Protein AF-A0A527ZC30-F1 (afdb_monomer_lite)

pLDDT: mean 89.37, std 6.37, range [69.25, 94.81]

Secondary structure (DSSP, 8-state):
-EEEES--SHHHHHHHHHHHHSS----EEEE-GGGHHHHHHHHT-

Foldseek 3Di:
DEAEDADLDPVVLVVLVVCCPDPCVVHHYHYHCPPVVSRVVSNVD

Radius of gyration: 9.73 Å; chains: 1; bounding box: 18×23×22 Å

Structure (mmCIF, N/CA/C/O backbone):
data_AF-A0A527ZC30-F1
#
_entry.id   AF-A0A527ZC30-F1
#
loop_
_atom_site.group_PDB
_atom_site.id
_atom_site.type_symbol
_atom_site.label_atom_id
_atom_site.label_alt_id
_atom_site.label_comp_id
_atom_site.label_asym_id
_atom_site.label_entity_id
_atom_site.label_seq_id
_atom_site.pdbx_PDB_ins_code
_atom_site.Cartn_x
_atom_site.Cartn_y
_atom_site.Cartn_z
_atom_site.occupancy
_atom_site.B_iso_or_equiv
_atom_site.auth_seq_id
_atom_site.auth_comp_id
_atom_site.auth_asym_id
_atom_site.auth_atom_id
_atom_site.pdbx_PDB_model_num
ATOM 1 N N . MET A 1 1 ? 3.499 -14.090 3.185 1.00 72.50 1 MET A N 1
ATOM 2 C CA . MET A 1 1 ? 3.416 -13.261 4.417 1.00 72.50 1 MET A CA 1
ATOM 3 C C . MET A 1 1 ? 2.549 -12.033 4.142 1.00 72.50 1 MET A C 1
ATOM 5 O O . MET A 1 1 ? 2.348 -11.727 2.973 1.00 72.50 1 MET A O 1
ATOM 9 N N . LYS A 1 2 ? 2.011 -11.366 5.176 1.00 87.12 2 LYS A N 1
ATOM 10 C CA . LYS A 1 2 ? 1.209 -10.134 5.031 1.00 87.12 2 LYS A CA 1
ATOM 11 C C . LYS A 1 2 ? 1.915 -8.961 5.712 1.00 87.12 2 LYS A C 1
ATOM 13 O O . LYS A 1 2 ? 2.353 -9.117 6.849 1.00 87.12 2 LYS A O 1
ATOM 18 N N . LEU A 1 3 ? 2.011 -7.821 5.032 1.00 91.12 3 LEU A N 1
ATOM 19 C CA . LEU A 1 3 ? 2.642 -6.605 5.548 1.00 91.12 3 LEU A CA 1
ATOM 20 C C . LEU A 1 3 ? 1.559 -5.614 5.996 1.00 91.12 3 LEU A C 1
ATOM 22 O O . LEU A 1 3 ? 0.757 -5.164 5.182 1.00 91.12 3 LEU A O 1
ATOM 26 N N . GLY A 1 4 ? 1.502 -5.318 7.294 1.00 93.12 4 GLY A N 1
ATOM 27 C CA . GLY A 1 4 ? 0.473 -4.458 7.882 1.00 93.12 4 GLY A CA 1
ATOM 28 C C . GLY A 1 4 ? 0.956 -3.028 8.123 1.00 93.12 4 GLY A C 1
ATOM 29 O O . GLY A 1 4 ? 2.000 -2.840 8.743 1.00 93.12 4 GLY A O 1
ATOM 30 N N . PHE A 1 5 ? 0.173 -2.027 7.714 1.00 94.19 5 PHE A N 1
ATOM 31 C CA . PHE A 1 5 ? 0.431 -0.612 7.997 1.00 94.19 5 PHE A CA 1
ATOM 32 C C . PHE A 1 5 ? -0.714 0.016 8.792 1.00 94.19 5 PHE A C 1
ATOM 34 O O . PHE A 1 5 ? -1.881 -0.067 8.412 1.00 94.19 5 PHE A O 1
ATOM 41 N N . ILE A 1 6 ? -0.375 0.694 9.891 1.00 92.69 6 ILE A N 1
ATOM 42 C CA . ILE A 1 6 ? -1.359 1.370 10.753 1.00 92.69 6 ILE A CA 1
ATOM 43 C C . ILE A 1 6 ? -1.634 2.814 10.297 1.00 92.69 6 ILE A C 1
ATOM 45 O O . ILE A 1 6 ? -2.722 3.340 10.531 1.00 92.69 6 ILE A O 1
ATOM 49 N N . GLY A 1 7 ? -0.670 3.450 9.630 1.00 91.38 7 GLY A N 1
ATOM 50 C CA . GLY A 1 7 ? -0.815 4.786 9.050 1.00 91.38 7 GLY A CA 1
ATOM 51 C C . GLY A 1 7 ? -0.867 4.730 7.529 1.00 91.38 7 GLY A C 1
ATOM 52 O O . GLY A 1 7 ? -0.161 3.927 6.934 1.00 91.38 7 GLY A O 1
ATOM 53 N N . THR A 1 8 ? -1.650 5.608 6.909 1.00 94.44 8 THR A N 1
ATOM 54 C CA . THR A 1 8 ? -1.796 5.756 5.446 1.00 94.44 8 THR A CA 1
ATOM 55 C C . THR A 1 8 ? -1.315 7.133 4.972 1.00 94.44 8 THR A C 1
ATOM 57 O O . THR A 1 8 ? -1.867 7.721 4.050 1.00 94.44 8 THR A O 1
ATOM 60 N N . GLY A 1 9 ? -0.332 7.708 5.671 1.00 92.06 9 GLY A N 1
ATOM 61 C CA . GLY A 1 9 ? 0.278 8.981 5.282 1.00 92.06 9 GLY A CA 1
ATOM 62 C C . GLY A 1 9 ? 1.188 8.832 4.060 1.00 92.06 9 GLY A C 1
ATOM 63 O O . GLY A 1 9 ? 1.399 7.726 3.567 1.00 92.06 9 GLY A O 1
ATOM 64 N N . ALA A 1 10 ? 1.789 9.942 3.622 1.00 94.25 10 ALA A N 1
ATOM 65 C CA . ALA A 1 10 ? 2.601 10.007 2.401 1.00 94.25 10 ALA A CA 1
ATOM 66 C C . ALA A 1 10 ? 3.669 8.901 2.293 1.00 94.25 10 ALA A C 1
ATOM 68 O O . ALA A 1 10 ? 3.836 8.309 1.230 1.00 94.25 10 ALA A O 1
ATOM 69 N N . LEU A 1 11 ? 4.347 8.580 3.403 1.00 94.38 11 LEU A N 1
ATOM 70 C CA . LEU A 1 11 ? 5.357 7.522 3.436 1.00 94.38 11 LEU A CA 1
ATOM 71 C C . LEU A 1 11 ? 4.759 6.137 3.154 1.00 94.38 11 LEU A C 1
ATOM 73 O O . LEU A 1 11 ? 5.268 5.417 2.300 1.00 94.38 11 LEU A O 1
ATOM 77 N N . THR A 1 12 ? 3.669 5.768 3.834 1.00 94.75 12 THR A N 1
ATOM 78 C CA . THR A 1 12 ? 3.008 4.480 3.585 1.00 94.75 12 THR A CA 1
ATOM 79 C C . THR A 1 12 ? 2.494 4.408 2.158 1.00 94.75 12 THR A C 1
ATOM 81 O O . THR A 1 12 ? 2.703 3.393 1.504 1.00 94.75 12 THR A O 1
ATOM 84 N N . SER A 1 13 ? 1.869 5.475 1.655 1.00 93.44 13 SER A N 1
ATOM 85 C CA . SER A 1 13 ? 1.370 5.510 0.280 1.00 93.44 13 SER A CA 1
ATOM 86 C C . SER A 1 13 ? 2.488 5.245 -0.726 1.00 93.44 13 SER A C 1
ATOM 88 O O . SER A 1 13 ? 2.337 4.380 -1.580 1.00 93.44 13 SER A O 1
ATOM 90 N N . ALA A 1 14 ? 3.642 5.906 -0.582 1.00 94.81 14 ALA A N 1
ATOM 91 C CA . ALA A 1 14 ? 4.786 5.692 -1.467 1.00 94.81 14 ALA A CA 1
ATOM 92 C C . ALA A 1 14 ? 5.308 4.245 -1.415 1.00 94.81 14 ALA A C 1
ATOM 94 O O . ALA A 1 14 ? 5.593 3.654 -2.457 1.00 94.81 14 ALA A O 1
ATOM 95 N N . ILE A 1 15 ? 5.391 3.656 -0.217 1.00 93.00 15 ILE A N 1
ATOM 96 C CA . ILE A 1 15 ? 5.824 2.263 -0.037 1.00 93.00 15 ILE A CA 1
ATOM 97 C C . ILE A 1 15 ? 4.833 1.298 -0.693 1.00 93.00 15 ILE A C 1
ATOM 99 O O . ILE A 1 15 ? 5.248 0.429 -1.453 1.00 93.00 15 ILE A O 1
ATOM 103 N N . VAL A 1 16 ? 3.533 1.444 -0.424 1.00 92.75 16 VAL A N 1
ATOM 104 C CA . VAL A 1 16 ? 2.490 0.556 -0.963 1.00 92.75 16 VAL A CA 1
ATOM 105 C C . VAL A 1 16 ? 2.441 0.647 -2.483 1.00 92.75 16 VAL A C 1
ATOM 107 O O . VAL A 1 16 ? 2.475 -0.387 -3.145 1.00 92.75 16 VAL A O 1
ATOM 110 N N . THR A 1 17 ? 2.467 1.857 -3.041 1.00 93.00 17 THR A N 1
ATOM 111 C CA . THR A 1 17 ? 2.529 2.060 -4.493 1.00 93.00 17 THR A CA 1
ATOM 112 C C . THR A 1 17 ? 3.780 1.424 -5.099 1.00 93.00 17 THR A C 1
ATOM 114 O O . THR A 1 17 ? 3.689 0.747 -6.120 1.00 93.00 17 THR A O 1
ATOM 117 N N . GLY A 1 18 ? 4.948 1.583 -4.468 1.00 91.75 18 GLY A N 1
ATOM 118 C CA . GLY A 1 18 ? 6.188 0.955 -4.931 1.00 91.75 18 GLY A CA 1
ATOM 119 C C . GLY A 1 18 ? 6.129 -0.575 -4.898 1.00 91.75 18 GLY A C 1
ATOM 120 O O . GLY A 1 18 ? 6.506 -1.224 -5.871 1.00 91.75 18 GLY A O 1
ATOM 121 N N . LEU A 1 19 ? 5.598 -1.151 -3.815 1.00 90.75 19 LEU A N 1
ATOM 122 C CA . LEU A 1 19 ? 5.414 -2.599 -3.673 1.00 90.75 19 LEU A CA 1
ATOM 123 C C . LEU A 1 19 ? 4.448 -3.163 -4.720 1.00 90.75 19 LEU A C 1
ATOM 125 O O . LEU A 1 19 ? 4.691 -4.248 -5.238 1.00 90.75 19 LEU A O 1
ATOM 129 N N . LYS A 1 20 ? 3.376 -2.432 -5.044 1.00 89.00 20 LYS A N 1
ATOM 130 C CA . LYS A 1 20 ? 2.398 -2.833 -6.066 1.00 89.00 20 LYS A CA 1
ATOM 131 C C . LYS A 1 20 ? 2.894 -2.665 -7.500 1.00 89.00 20 LYS A C 1
ATOM 133 O O . LYS A 1 20 ? 2.469 -3.410 -8.375 1.00 89.00 20 LYS A O 1
ATOM 138 N N . SER A 1 21 ? 3.817 -1.735 -7.731 1.00 88.25 21 SER A N 1
ATOM 139 C CA . SER A 1 21 ? 4.441 -1.500 -9.039 1.00 88.25 21 SER A CA 1
ATOM 140 C C . SER A 1 21 ? 5.549 -2.513 -9.380 1.00 88.25 21 SER A C 1
ATOM 142 O O . SER A 1 21 ? 5.943 -2.650 -10.538 1.00 88.25 21 SER A O 1
ATOM 144 N N . ALA A 1 22 ? 6.071 -3.243 -8.389 1.00 82.75 22 ALA A N 1
ATOM 145 C CA . ALA A 1 22 ? 7.085 -4.265 -8.621 1.00 82.75 22 ALA A CA 1
ATOM 146 C C . ALA A 1 22 ? 6.517 -5.446 -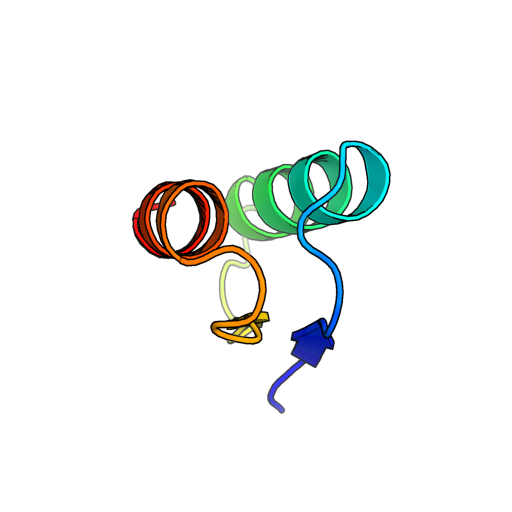9.432 1.00 82.75 22 ALA A C 1
ATOM 148 O O . ALA A 1 22 ? 5.399 -5.899 -9.196 1.00 82.75 22 ALA A O 1
ATOM 149 N N . ALA A 1 23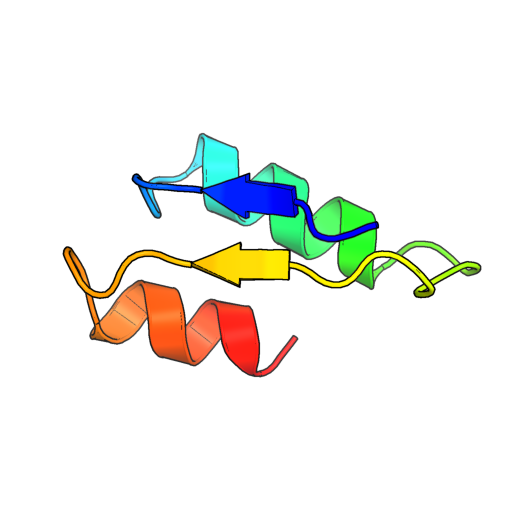 ? 7.321 -5.989 -10.357 1.00 69.25 23 ALA A N 1
ATOM 150 C CA . ALA A 1 23 ? 6.934 -7.127 -11.202 1.00 69.25 23 ALA A CA 1
ATOM 151 C C . ALA A 1 23 ? 6.528 -8.373 -10.390 1.00 69.25 23 ALA A C 1
ATOM 153 O O . ALA A 1 23 ? 5.738 -9.192 -10.853 1.00 69.25 23 ALA A O 1
ATOM 154 N N . ASP A 1 24 ? 7.041 -8.488 -9.164 1.00 70.81 24 ASP A N 1
ATOM 155 C CA . ASP A 1 24 ? 6.646 -9.499 -8.193 1.00 70.81 24 ASP A CA 1
ATOM 156 C C . ASP A 1 24 ? 5.672 -8.888 -7.167 1.00 70.81 24 ASP A C 1
ATOM 158 O O . ASP A 1 24 ? 6.042 -8.474 -6.068 1.00 70.81 24 ASP A O 1
ATOM 162 N N . ASN A 1 25 ? 4.394 -8.801 -7.548 1.00 73.94 25 ASN A N 1
ATOM 163 C CA . ASN A 1 25 ? 3.295 -8.292 -6.713 1.00 73.94 25 ASN A CA 1
ATOM 164 C C . ASN A 1 25 ? 2.789 -9.349 -5.700 1.00 73.94 25 ASN A C 1
ATOM 166 O O . ASN A 1 25 ? 1.606 -9.397 -5.354 1.00 73.94 25 ASN A O 1
ATOM 170 N N . SER A 1 26 ? 3.653 -10.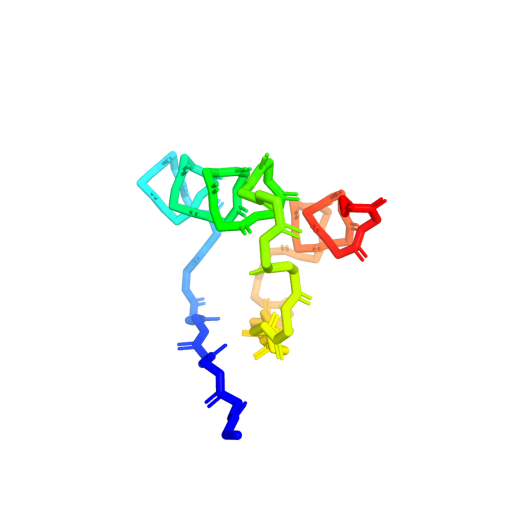252 -5.229 1.00 80.50 26 SER A N 1
ATOM 171 C CA . SER A 1 26 ? 3.242 -11.318 -4.301 1.00 80.50 26 SER A CA 1
ATOM 172 C C . SER A 1 26 ? 3.045 -10.832 -2.856 1.00 80.50 26 SER A C 1
ATOM 174 O O . SER A 1 26 ? 2.507 -11.558 -2.012 1.00 80.50 26 SER A O 1
ATOM 176 N N . VAL A 1 27 ? 3.424 -9.584 -2.550 1.00 87.31 27 VAL A N 1
ATOM 177 C CA . VAL A 1 27 ? 3.265 -9.002 -1.212 1.00 87.31 27 VAL A CA 1
ATOM 178 C C . VAL A 1 27 ? 1.812 -8.576 -0.976 1.00 87.31 27 VAL A C 1
ATOM 180 O O . VAL A 1 27 ? 1.295 -7.608 -1.542 1.00 87.31 27 VAL A O 1
ATOM 183 N N . SER A 1 28 ? 1.148 -9.291 -0.068 1.00 89.88 28 SER A N 1
ATOM 184 C CA . SER A 1 28 ? -0.171 -8.918 0.444 1.00 89.88 28 SE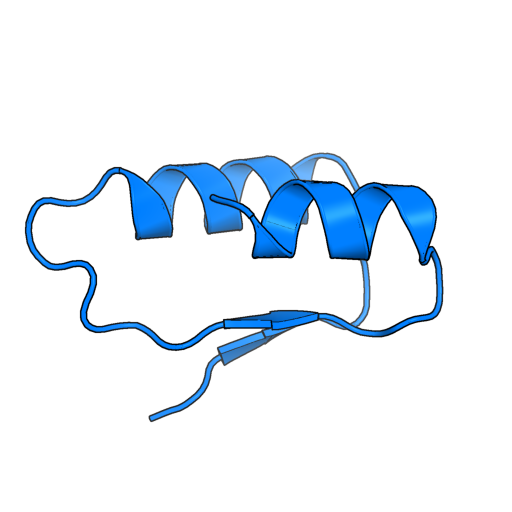R A CA 1
ATOM 185 C C . SER A 1 28 ? -0.025 -7.820 1.500 1.00 89.88 28 SER A C 1
ATOM 187 O O . SER A 1 28 ? 0.636 -8.015 2.523 1.00 89.88 28 SER A O 1
ATOM 189 N N . VAL A 1 29 ? -0.643 -6.666 1.248 1.00 92.19 29 VAL A N 1
ATOM 190 C CA . VAL A 1 29 ? -0.626 -5.495 2.133 1.00 92.19 29 VAL A CA 1
ATOM 191 C C . VAL A 1 29 ? -1.952 -5.401 2.887 1.00 92.19 29 VAL A C 1
ATOM 193 O O . VAL A 1 29 ? -3.016 -5.567 2.295 1.00 92.19 29 VAL A O 1
ATOM 196 N N . LEU A 1 30 ? -1.892 -5.124 4.189 1.00 93.81 30 LEU A N 1
ATOM 197 C CA . LEU A 1 30 ? -3.052 -4.847 5.032 1.00 93.81 30 LEU A CA 1
ATOM 198 C C . LEU A 1 30 ? -2.962 -3.413 5.559 1.00 93.81 30 LEU A C 1
ATOM 200 O O . LEU A 1 30 ? -1.951 -3.028 6.142 1.00 93.81 30 LEU A O 1
ATOM 204 N N . LEU A 1 31 ? -4.019 -2.628 5.375 1.00 94.00 31 LEU A N 1
ATOM 205 C CA . LEU A 1 31 ? -4.068 -1.230 5.799 1.00 94.00 31 LEU A CA 1
ATOM 206 C C . LEU A 1 31 ? -5.072 -1.061 6.934 1.00 94.00 31 LEU A C 1
ATOM 208 O O . LEU A 1 31 ? -6.171 -1.612 6.901 1.00 94.00 31 LEU A O 1
ATOM 212 N N . SER A 1 32 ? -4.689 -0.295 7.949 1.00 92.94 32 SER A N 1
ATOM 213 C CA . SER A 1 32 ? -5.586 0.071 9.040 1.00 92.94 32 SER A CA 1
ATOM 214 C C . SER A 1 32 ? -6.714 0.982 8.546 1.00 92.94 32 SER A C 1
ATOM 216 O O . SER A 1 32 ? -6.455 1.928 7.799 1.00 92.94 32 SER A O 1
ATOM 218 N N . PRO A 1 33 ? -7.951 0.793 9.037 1.00 89.31 33 PRO A N 1
ATOM 219 C CA . PRO A 1 33 ? -9.094 1.629 8.683 1.00 89.31 33 PRO A CA 1
ATOM 220 C C . PRO A 1 33 ? -9.079 3.001 9.379 1.00 89.31 33 PRO A C 1
ATOM 222 O O . PRO A 1 33 ? -10.077 3.712 9.341 1.00 89.31 33 PRO A O 1
ATOM 225 N N . ARG A 1 34 ? -7.988 3.402 10.050 1.00 90.44 34 ARG A N 1
ATOM 226 C CA . ARG A 1 34 ? -7.914 4.685 10.778 1.00 90.44 34 ARG A CA 1
ATOM 227 C C . ARG A 1 34 ? -8.144 5.902 9.872 1.00 90.44 34 ARG A C 1
ATOM 229 O O . ARG A 1 34 ? -8.690 6.897 10.332 1.00 90.44 34 ARG A O 1
ATOM 236 N N . ASN A 1 35 ? -7.741 5.818 8.607 1.00 90.69 35 ASN A N 1
ATOM 237 C CA . ASN A 1 35 ? -8.099 6.777 7.567 1.00 90.69 35 ASN A CA 1
ATOM 238 C C . ASN A 1 35 ? -8.635 5.991 6.361 1.00 90.69 35 ASN A C 1
ATOM 240 O O . ASN A 1 35 ? -7.881 5.598 5.470 1.00 90.69 35 ASN A O 1
ATOM 244 N N . GLN A 1 36 ? -9.934 5.686 6.411 1.00 89.12 36 GLN A N 1
ATOM 245 C CA . GLN A 1 36 ? -10.590 4.752 5.491 1.00 89.12 36 GLN A CA 1
ATOM 246 C C . GLN A 1 36 ? -10.506 5.190 4.030 1.00 89.12 36 GLN A C 1
ATOM 248 O O . GLN A 1 36 ? -10.329 4.341 3.167 1.00 89.12 36 GLN A O 1
ATOM 253 N N . GLU A 1 37 ? -10.592 6.490 3.753 1.00 93.12 37 GLU A N 1
ATOM 254 C CA . GLU A 1 37 ? -10.564 7.030 2.390 1.00 93.12 37 GLU A CA 1
ATOM 255 C C . GLU A 1 37 ? -9.234 6.721 1.687 1.00 93.12 37 GLU A C 1
ATOM 257 O O . GLU A 1 37 ? -9.206 6.142 0.595 1.00 93.12 37 GLU A O 1
ATOM 262 N N . ILE A 1 38 ? -8.113 7.028 2.349 1.00 91.44 38 ILE A N 1
ATOM 263 C CA . ILE A 1 38 ? -6.785 6.747 1.791 1.00 91.44 38 ILE A CA 1
ATOM 264 C C . ILE A 1 38 ? -6.513 5.239 1.797 1.00 91.44 38 ILE A C 1
ATOM 266 O O . ILE A 1 38 ? -5.968 4.713 0.829 1.00 91.44 38 ILE A O 1
ATOM 270 N N . ALA A 1 39 ? -6.914 4.525 2.854 1.00 92.94 39 ALA A N 1
ATOM 271 C CA . ALA A 1 39 ? -6.749 3.075 2.929 1.00 92.94 39 ALA A CA 1
ATOM 272 C C . ALA A 1 39 ? -7.474 2.351 1.783 1.00 92.94 39 ALA A C 1
ATOM 274 O O . ALA A 1 39 ? -6.890 1.470 1.159 1.00 92.94 39 ALA A O 1
ATOM 275 N N . ALA A 1 40 ? -8.715 2.740 1.480 1.00 93.25 40 ALA A N 1
ATOM 276 C CA . ALA A 1 40 ? -9.487 2.176 0.378 1.00 93.25 40 ALA A CA 1
ATOM 277 C C . ALA A 1 40 ? -8.831 2.486 -0.972 1.00 93.25 40 ALA A C 1
ATOM 279 O O . ALA A 1 40 ? -8.667 1.585 -1.786 1.00 93.25 40 ALA A O 1
ATOM 280 N N . SER A 1 41 ? -8.380 3.727 -1.171 1.00 93.00 41 SER A N 1
ATOM 281 C CA . SER A 1 41 ? -7.685 4.131 -2.400 1.00 93.00 41 SER A CA 1
ATOM 282 C C . SER A 1 41 ? -6.406 3.317 -2.634 1.00 93.00 41 SER A C 1
ATOM 284 O O . SER A 1 41 ? -6.169 2.842 -3.740 1.00 93.00 41 SER A O 1
ATOM 286 N N . LEU A 1 42 ? -5.602 3.103 -1.588 1.00 91.38 42 LEU A N 1
ATOM 287 C CA . LEU A 1 42 ? -4.378 2.298 -1.660 1.00 91.38 42 LEU A CA 1
ATOM 288 C C . LEU A 1 42 ? -4.649 0.793 -1.801 1.00 91.38 42 LEU A C 1
ATOM 290 O O . LEU A 1 42 ? -3.817 0.081 -2.350 1.00 91.38 42 LEU A O 1
ATOM 294 N N . ALA A 1 43 ? -5.780 0.293 -1.298 1.00 89.38 43 ALA A N 1
ATOM 295 C CA . ALA A 1 43 ? -6.158 -1.116 -1.417 1.00 89.38 43 ALA A CA 1
ATOM 296 C C . ALA A 1 43 ? -6.634 -1.505 -2.829 1.00 89.38 43 ALA A C 1
ATOM 298 O O . ALA A 1 43 ? -6.741 -2.694 -3.120 1.00 89.38 43 ALA A O 1
ATOM 299 N N . LEU A 1 44 ? -6.925 -0.519 -3.684 1.00 87.88 44 LEU A N 1
ATOM 300 C CA . LEU A 1 44 ? -7.294 -0.706 -5.090 1.00 87.88 44 LEU A CA 1
ATOM 301 C C . LEU A 1 44 ? -6.081 -0.708 -6.042 1.00 87.88 44 LEU A C 1
ATOM 303 O O . LEU A 1 44 ? -6.274 -0.914 -7.239 1.00 87.88 44 LEU A O 1
ATOM 307 N N . LEU A 1 45 ? -4.868 -0.464 -5.521 1.00 83.56 45 LEU A N 1
ATOM 308 C CA . LEU A 1 45 ? -3.595 -0.557 -6.251 1.00 83.56 45 LEU A CA 1
ATOM 309 C C . LEU A 1 45 ? -3.150 -2.017 -6.428 1.00 83.56 45 LEU A C 1
ATOM 311 O O 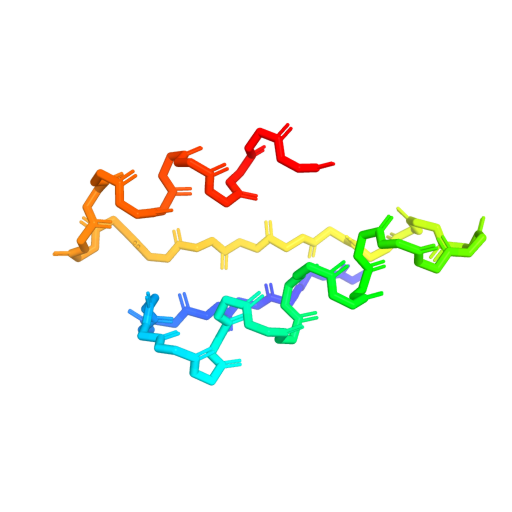. LEU A 1 45 ? -2.705 -2.349 -7.546 1.00 83.56 45 LEU A O 1
#

Sequence (45 aa):
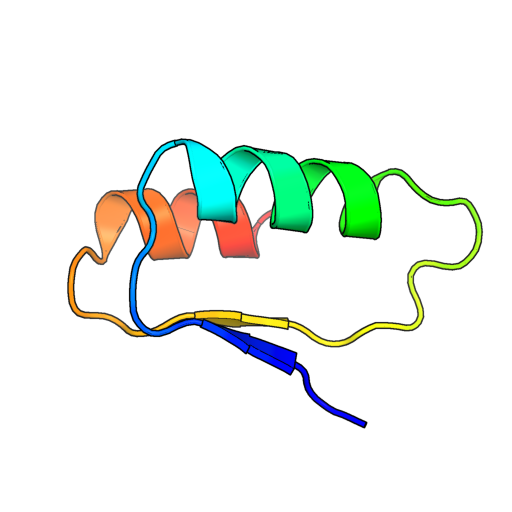MKLGFIGTGALTSAIVTGLKSAADNSVSVLLSPRNQEIAASLALL